Protein AF-C2BG43-F1 (afdb_monomer_lite)

Organism: NCBI:txid525254

Secondary structure (DSSP, 8-state):
-PPPHHHHHHHHHHT--EEETTEEESEEEEEEEEEETTEEEEEEEEE-TTSS-EEEEEGGGEEE-SS-----TTHHHHHHHHHHHHHHHHHHHHHHHTT-HHHHHHHHHHHHHHHHHHHHHHHHHHHHHHHHHHHHHHHHHHHHHHHHHHHHT------------------------

Radius of gyration: 29.51 Å; chains: 1; bounding box: 72×63×80 Å

pLDDT: mean 78.5, std 21.88, range [34.03, 98.19]

Foldseek 3Di:
DFDDPVVLVVQCVQQFWKDAPNAIFQGFPDWDWDDDPNDTFIWTWTAHPVRPDIDIGGRRRMGGDPDGHDDDPLVVVLVVLVVVLVVLVVVLVVCVVVVPVVVNVVSVVVSVVSVVVSVVSVVVSVVVVVVVVVVVVVVVVVVVVVVVVVVVVPPDPDDDDDDDDDDDDDDDDDDDD

Sequence (177 aa):
MAITNKEAKQLLYEERPVFFRNIKYRKISALIYRKSEGTFKASAELLDMNQSCVVICPLEWIEKSEDERIEIFGQEEVERILGECQEEMARLTTLTGQGKPTDSQDSLHKLLQKLVKLDNELIKQVNAAGEIKEETVAETHEEKEDMENLSSLGGLDEEEGKEDIPQVREEKQWIAR

Structure (mmCIF, N/CA/C/O backbone):
data_AF-C2BG43-F1
#
_entry.id   AF-C2BG43-F1
#
loop_
_atom_site.group_PDB
_atom_site.id
_atom_site.type_symbol
_atom_site.label_atom_id
_atom_site.label_alt_id
_atom_site.label_comp_id
_atom_site.label_asym_id
_atom_site.label_entity_id
_atom_site.label_seq_id
_atom_site.pdbx_PDB_ins_code
_atom_site.Cartn_x
_atom_site.Cartn_y
_atom_site.Cartn_z
_atom_site.occupancy
_atom_site.B_iso_or_equiv
_atom_site.auth_seq_id
_atom_site.auth_comp_id
_atom_site.auth_asym_id
_atom_site.auth_atom_id
_atom_site.pdbx_PDB_model_num
ATOM 1 N N . MET A 1 1 ? -11.708 4.639 21.904 1.00 62.38 1 MET A N 1
ATOM 2 C CA . MET A 1 1 ? -11.575 6.108 22.136 1.00 62.38 1 MET A CA 1
ATOM 3 C C . MET A 1 1 ? -11.087 6.758 20.842 1.00 62.38 1 MET A C 1
ATOM 5 O O . MET A 1 1 ? -10.136 6.246 20.262 1.00 62.38 1 MET A O 1
ATOM 9 N N . ALA A 1 2 ? -11.741 7.830 20.384 1.00 83.94 2 ALA A N 1
ATOM 10 C CA . ALA A 1 2 ? -11.466 8.497 19.104 1.00 83.94 2 ALA A CA 1
ATOM 11 C C . ALA A 1 2 ? -10.041 9.075 18.992 1.00 83.94 2 ALA A C 1
ATOM 13 O O . ALA A 1 2 ? -9.530 9.626 19.968 1.00 83.94 2 ALA A O 1
ATOM 14 N N . ILE A 1 3 ? -9.436 9.030 17.798 1.00 93.19 3 ILE A N 1
ATOM 15 C CA . ILE A 1 3 ? -8.094 9.591 17.554 1.00 93.19 3 ILE A CA 1
ATOM 16 C C . ILE A 1 3 ? -8.122 11.066 17.129 1.00 93.19 3 ILE A C 1
ATOM 18 O O . ILE A 1 3 ? -8.989 11.535 16.392 1.00 93.19 3 ILE A O 1
ATOM 22 N N . THR A 1 4 ? -7.107 11.811 17.554 1.00 95.06 4 THR A N 1
ATOM 23 C CA . THR A 1 4 ? -6.851 13.196 17.141 1.00 95.06 4 THR A CA 1
ATOM 24 C C . THR A 1 4 ? -6.101 13.268 15.808 1.00 95.06 4 THR A C 1
ATOM 26 O O . THR A 1 4 ? -5.484 12.308 15.354 1.00 95.06 4 THR A O 1
ATOM 29 N N . ASN A 1 5 ? -6.052 14.456 15.196 1.00 94.38 5 ASN A N 1
ATOM 30 C CA . ASN A 1 5 ? -5.247 14.695 13.989 1.00 94.38 5 ASN A CA 1
ATOM 31 C C . ASN A 1 5 ? -3.751 14.395 14.178 1.00 94.38 5 ASN A C 1
ATOM 33 O O . ASN A 1 5 ? -3.095 13.929 13.250 1.00 94.38 5 ASN A O 1
ATOM 37 N N . LYS A 1 6 ? -3.198 14.699 15.360 1.00 95.50 6 LYS A N 1
ATOM 38 C CA . LYS A 1 6 ? -1.785 14.433 15.660 1.00 95.50 6 LYS A CA 1
ATOM 39 C C . LYS A 1 6 ? -1.525 12.928 15.699 1.00 95.50 6 LYS A C 1
ATOM 41 O O . LYS A 1 6 ? -0.556 12.463 15.114 1.00 95.50 6 LYS A O 1
ATOM 46 N N . GLU A 1 7 ? -2.416 12.182 16.342 1.00 95.94 7 GLU A N 1
ATOM 47 C CA . GLU A 1 7 ? -2.320 10.726 16.441 1.00 95.94 7 GLU A CA 1
ATOM 48 C C . GLU A 1 7 ? -2.551 10.049 15.094 1.00 95.94 7 GLU A C 1
ATOM 50 O O . GLU A 1 7 ? -1.802 9.152 14.742 1.00 95.94 7 GLU A O 1
ATOM 55 N N . ALA A 1 8 ? -3.516 10.519 14.302 1.00 96.12 8 ALA A N 1
ATOM 56 C CA . ALA A 1 8 ? -3.769 9.987 12.966 1.00 96.12 8 ALA A CA 1
ATOM 57 C C . ALA A 1 8 ? -2.548 10.134 12.042 1.00 96.12 8 ALA A C 1
ATOM 59 O O . ALA A 1 8 ? -2.237 9.222 11.283 1.00 96.12 8 ALA A O 1
ATOM 60 N N . LYS A 1 9 ? -1.814 11.253 12.139 1.00 96.56 9 LYS A N 1
ATOM 61 C CA . LYS A 1 9 ? -0.538 11.429 11.426 1.00 96.56 9 LYS A CA 1
ATOM 62 C C . LYS A 1 9 ? 0.523 10.448 11.906 1.00 96.56 9 LYS A C 1
ATOM 64 O O . LYS A 1 9 ? 1.215 9.874 11.077 1.00 96.56 9 LYS A O 1
ATOM 69 N N . GLN A 1 10 ? 0.641 10.258 13.217 1.00 96.31 10 GLN A N 1
ATOM 70 C CA . GLN A 1 10 ? 1.597 9.308 13.781 1.00 96.31 10 GLN A CA 1
ATOM 71 C C . GLN A 1 10 ? 1.306 7.881 13.293 1.00 96.31 10 GLN A C 1
ATOM 73 O O . GLN A 1 10 ? 2.192 7.235 12.751 1.00 96.31 10 GLN A O 1
ATOM 78 N N . LEU A 1 11 ? 0.048 7.441 13.386 1.00 96.25 11 LEU A N 1
ATOM 79 C CA . LEU A 1 11 ? -0.402 6.119 12.937 1.00 96.25 11 LEU A CA 1
ATOM 80 C C . LEU A 1 11 ? -0.209 5.908 11.429 1.00 96.25 11 LEU A C 1
ATOM 82 O O . LEU A 1 11 ? 0.131 4.805 11.014 1.00 96.25 11 LEU A O 1
ATOM 86 N N . LEU A 1 12 ? -0.397 6.956 10.617 1.00 95.62 12 LEU A N 1
ATOM 87 C CA . LEU A 1 12 ? -0.087 6.929 9.185 1.00 95.62 12 LEU A CA 1
ATOM 88 C C . LEU A 1 12 ? 1.409 6.676 8.942 1.00 95.62 12 LEU A C 1
ATOM 90 O O . LEU A 1 12 ? 1.749 5.833 8.120 1.00 95.62 12 LEU A O 1
ATOM 94 N N . TYR A 1 13 ? 2.298 7.389 9.643 1.00 92.88 13 TYR A N 1
ATOM 95 C CA . TYR A 1 13 ? 3.748 7.225 9.475 1.00 92.88 13 TYR A CA 1
ATOM 96 C C . TYR A 1 13 ? 4.263 5.880 9.987 1.00 92.88 13 TYR A C 1
ATOM 98 O O . TYR A 1 13 ? 5.136 5.286 9.363 1.00 92.88 13 TYR A O 1
ATOM 106 N N . GLU A 1 14 ? 3.738 5.413 11.116 1.00 92.69 14 GLU A N 1
ATOM 107 C CA . GLU A 1 14 ? 4.122 4.132 11.719 1.00 92.69 14 GLU A CA 1
ATOM 108 C C . GLU A 1 14 ? 3.462 2.932 11.023 1.00 92.69 14 GLU A C 1
ATOM 110 O O . GLU A 1 14 ? 3.797 1.790 11.325 1.00 92.69 14 GLU A O 1
ATOM 115 N N . GLU A 1 15 ? 2.516 3.176 10.110 1.00 93.00 15 GLU A N 1
ATOM 116 C CA . GLU A 1 15 ? 1.705 2.153 9.442 1.00 93.00 15 GLU A CA 1
ATOM 117 C C . GLU A 1 15 ? 1.038 1.167 10.417 1.00 93.00 15 GLU A C 1
ATOM 119 O O . GLU A 1 15 ? 0.884 -0.021 10.119 1.00 93.00 15 GLU A O 1
ATOM 124 N N . ARG A 1 16 ? 0.639 1.657 11.595 1.00 94.44 16 ARG A N 1
ATOM 125 C CA . ARG A 1 16 ? 0.002 0.824 12.617 1.00 94.44 16 ARG A CA 1
ATOM 126 C C . ARG A 1 16 ? -1.453 0.525 12.262 1.00 94.44 16 ARG A C 1
ATOM 128 O O . ARG A 1 16 ? -2.149 1.399 11.725 1.00 94.44 16 ARG A O 1
ATOM 135 N N . PRO A 1 17 ? -1.938 -0.680 12.598 1.00 96.25 17 PRO A N 1
ATOM 136 C CA . PRO A 1 17 ? -3.336 -1.020 12.427 1.00 96.25 17 PRO A CA 1
ATOM 137 C C . PRO A 1 17 ? -4.238 -0.149 13.297 1.00 96.25 17 PRO A C 1
ATOM 139 O O . PRO A 1 17 ? -3.841 0.427 14.312 1.00 96.25 17 PRO A O 1
ATOM 142 N N . VAL A 1 18 ? -5.491 -0.043 12.875 1.00 96.81 18 VAL A N 1
ATOM 143 C CA . VAL A 1 18 ? -6.520 0.742 13.561 1.00 96.81 18 VAL A CA 1
ATOM 144 C C . VAL A 1 18 ? -7.850 0.010 13.500 1.00 96.81 18 VAL A C 1
ATOM 146 O O . VAL A 1 18 ? -8.056 -0.844 12.640 1.00 96.81 18 VAL A O 1
ATOM 149 N N . PHE A 1 19 ? -8.771 0.356 14.388 1.00 96.75 19 PHE A N 1
ATOM 150 C CA . PHE A 1 19 ? -10.123 -0.183 14.379 1.00 96.75 19 PHE A CA 1
ATOM 151 C C . PHE A 1 19 ? -11.124 0.861 13.900 1.00 96.75 19 PHE A C 1
ATOM 153 O O . PHE A 1 19 ? -11.070 2.028 14.286 1.00 96.75 19 PHE A O 1
ATOM 160 N N . PHE A 1 20 ? -12.079 0.421 13.089 1.00 96.06 20 PHE A N 1
ATOM 161 C CA . PHE A 1 20 ? -13.262 1.192 12.732 1.00 96.06 20 PHE A CA 1
ATOM 162 C C . PHE A 1 20 ? -14.476 0.266 12.783 1.00 96.06 20 PHE A C 1
ATOM 164 O O . PHE A 1 20 ? -14.503 -0.764 12.112 1.00 96.06 20 PHE A O 1
ATOM 171 N N . ARG A 1 21 ? -15.480 0.615 13.602 1.00 93.88 21 ARG A N 1
ATOM 172 C CA . ARG A 1 21 ? -16.677 -0.219 13.855 1.00 93.88 21 ARG A CA 1
ATOM 173 C C . ARG A 1 21 ? -16.338 -1.666 14.250 1.00 93.88 21 ARG A C 1
ATOM 175 O O . ARG A 1 21 ? -16.915 -2.601 13.708 1.00 93.88 21 ARG A O 1
ATOM 182 N N . ASN A 1 22 ? -15.391 -1.843 15.174 1.00 93.50 22 ASN A N 1
ATOM 183 C CA . ASN A 1 22 ? -14.884 -3.146 15.638 1.00 93.50 22 ASN A CA 1
ATOM 184 C C . ASN A 1 22 ? -14.229 -4.020 14.552 1.00 93.50 22 ASN A C 1
ATOM 186 O O . ASN A 1 22 ? -13.912 -5.177 14.808 1.00 93.50 22 ASN A O 1
ATOM 190 N N . ILE A 1 23 ? -13.986 -3.481 13.355 1.00 94.12 23 ILE A N 1
ATOM 191 C CA . ILE A 1 23 ? -13.228 -4.151 12.299 1.00 94.12 23 ILE A CA 1
ATOM 192 C C . ILE A 1 23 ? -11.804 -3.609 12.336 1.00 94.12 23 ILE A C 1
ATOM 194 O O . ILE A 1 23 ? -11.602 -2.392 12.352 1.00 94.12 23 ILE A O 1
ATOM 198 N N . LYS A 1 24 ? -10.821 -4.511 12.356 1.00 95.12 24 LYS A N 1
ATOM 199 C CA . LYS A 1 24 ? -9.403 -4.158 12.301 1.00 95.12 24 LYS A CA 1
ATOM 200 C C . LYS A 1 24 ? -8.998 -3.890 10.852 1.00 95.12 24 LYS A C 1
ATOM 202 O O . LYS A 1 24 ? -9.186 -4.738 9.983 1.00 95.12 24 LYS A O 1
ATOM 207 N N . TYR A 1 25 ? -8.417 -2.726 10.611 1.00 95.88 25 TYR A N 1
ATOM 208 C CA . TYR A 1 25 ? -7.837 -2.318 9.336 1.00 95.88 25 TYR A CA 1
ATOM 209 C C . TYR A 1 25 ? -6.320 -2.354 9.442 1.00 95.88 25 TYR A C 1
ATOM 211 O O . TYR A 1 25 ? -5.756 -2.124 10.515 1.00 95.88 25 TYR A O 1
ATOM 219 N N . ARG A 1 26 ? -5.657 -2.630 8.319 1.00 94.31 26 ARG A N 1
ATOM 220 C CA . ARG A 1 26 ? -4.207 -2.813 8.268 1.00 94.31 26 ARG A CA 1
ATOM 221 C C . ARG A 1 26 ? -3.461 -1.551 8.672 1.00 94.31 26 ARG A C 1
ATOM 223 O O . ARG A 1 26 ? -2.503 -1.637 9.428 1.00 94.31 26 ARG A O 1
ATOM 230 N N . LYS A 1 27 ? -3.878 -0.408 8.125 1.00 95.81 27 LYS A N 1
ATOM 231 C CA . LYS A 1 27 ? -3.303 0.912 8.400 1.00 95.81 27 LYS A CA 1
ATOM 232 C C . LYS A 1 27 ? -4.208 2.028 7.895 1.00 95.81 27 LYS A C 1
ATOM 234 O O . LYS A 1 27 ? -5.086 1.805 7.057 1.00 95.81 27 LYS A O 1
ATOM 239 N N . ILE A 1 28 ? -3.931 3.243 8.357 1.00 97.50 28 ILE A N 1
ATOM 240 C CA . ILE A 1 28 ? -4.354 4.461 7.663 1.00 97.50 28 ILE A CA 1
ATOM 241 C C . ILE A 1 28 ? -3.476 4.597 6.411 1.00 97.50 28 ILE A C 1
ATOM 243 O O . ILE A 1 28 ? -2.257 4.659 6.535 1.00 97.50 28 ILE A O 1
ATOM 247 N N . SER A 1 29 ? -4.068 4.628 5.217 1.00 96.19 29 SER A N 1
ATOM 248 C CA . SER A 1 29 ? -3.348 4.801 3.943 1.00 96.19 29 SER A CA 1
ATOM 249 C C . SER A 1 29 ? -3.249 6.266 3.519 1.00 96.19 29 SER A C 1
ATOM 251 O O . SER A 1 29 ? -2.274 6.661 2.882 1.00 96.19 29 SER A O 1
ATOM 253 N N . ALA A 1 30 ? -4.230 7.092 3.893 1.00 97.31 30 ALA A N 1
ATOM 254 C CA . ALA A 1 30 ? -4.232 8.519 3.589 1.00 97.31 30 ALA A CA 1
ATOM 255 C C . ALA A 1 30 ? -5.014 9.340 4.622 1.00 97.31 30 ALA A C 1
ATOM 257 O O . ALA A 1 30 ? -5.977 8.871 5.227 1.00 97.31 30 ALA A O 1
ATOM 258 N N . LEU A 1 31 ? -4.636 10.613 4.770 1.00 97.56 31 LEU A N 1
ATOM 259 C CA . LEU A 1 31 ? -5.418 11.619 5.491 1.00 97.56 31 LEU A CA 1
ATOM 260 C C . LEU A 1 31 ? -6.025 12.606 4.501 1.00 97.56 31 LEU A C 1
ATOM 262 O O . LEU A 1 31 ? -5.326 13.207 3.687 1.00 97.56 31 LEU A O 1
ATOM 266 N N . ILE A 1 32 ? -7.334 12.801 4.603 1.00 96.56 32 ILE A N 1
ATOM 267 C CA . ILE A 1 32 ? -8.112 13.613 3.678 1.00 96.56 32 ILE A CA 1
ATOM 268 C C . ILE A 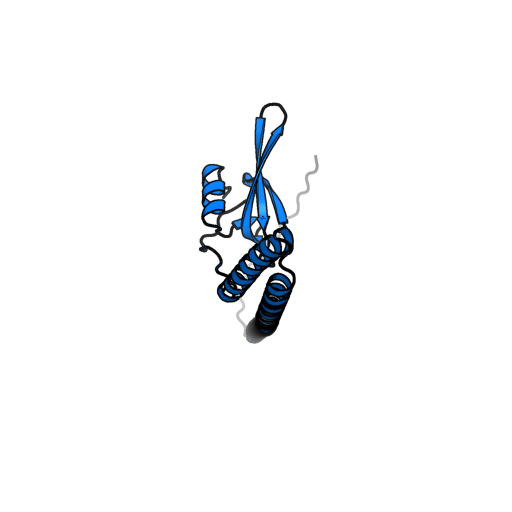1 32 ? -8.721 14.787 4.439 1.00 96.56 32 ILE A C 1
ATOM 270 O O . ILE A 1 32 ? -9.569 14.614 5.319 1.00 96.56 32 ILE A O 1
ATOM 274 N N . TYR A 1 33 ? -8.317 15.993 4.048 1.00 95.00 33 TYR A N 1
ATOM 275 C CA . TYR A 1 33 ? -8.808 17.251 4.598 1.00 95.00 33 TYR A CA 1
ATOM 276 C C . TYR A 1 33 ? -9.761 17.907 3.603 1.00 95.00 33 TYR A C 1
ATOM 278 O O . TYR A 1 33 ? -9.355 18.295 2.509 1.00 95.00 33 TYR A O 1
ATOM 286 N N . ARG A 1 34 ? -11.036 18.050 3.975 1.00 93.00 34 ARG A N 1
ATOM 287 C CA . ARG A 1 34 ? -12.051 18.710 3.141 1.00 93.00 34 ARG A CA 1
ATOM 288 C C . ARG A 1 34 ? -12.516 19.999 3.798 1.00 93.00 34 ARG A C 1
ATOM 290 O O . ARG A 1 34 ? -12.816 20.015 4.990 1.00 93.00 34 ARG A O 1
ATOM 297 N N . LYS A 1 35 ? -12.594 21.079 3.019 1.00 93.50 35 LYS A N 1
ATOM 298 C CA . LYS A 1 35 ? -13.147 22.357 3.475 1.00 93.50 35 LYS A CA 1
ATOM 299 C C . LYS A 1 35 ? -14.659 22.365 3.250 1.00 93.50 35 LYS A C 1
ATOM 301 O O . LYS A 1 35 ? -15.103 22.180 2.123 1.00 93.50 35 LYS A O 1
ATOM 306 N N . SER A 1 36 ? -15.432 22.605 4.302 1.00 87.56 36 SER A N 1
ATOM 307 C CA . SER A 1 36 ? -16.890 22.756 4.259 1.00 87.56 36 SER A CA 1
ATOM 308 C C . SER A 1 36 ? -17.298 23.888 5.194 1.00 87.56 36 SER A C 1
ATOM 310 O O . SER A 1 36 ? -16.835 23.933 6.331 1.00 87.56 36 SER A O 1
ATOM 312 N N . GLU A 1 37 ? -18.135 24.815 4.721 1.00 86.88 37 GLU A N 1
ATOM 313 C CA . GLU A 1 37 ? -18.670 25.928 5.536 1.00 86.88 37 GLU A CA 1
ATOM 314 C C . GLU A 1 37 ? -17.579 26.732 6.276 1.00 86.88 37 GLU A C 1
ATOM 316 O O . GLU A 1 37 ? -17.721 27.123 7.428 1.00 86.88 37 GLU A O 1
ATOM 321 N N . GLY A 1 38 ? -16.429 26.941 5.626 1.00 87.81 38 GLY A N 1
ATOM 322 C CA . GLY A 1 38 ? -15.299 27.674 6.214 1.00 87.81 38 GLY A CA 1
ATOM 323 C C . GLY A 1 38 ? -14.447 26.877 7.210 1.00 87.81 38 GLY A C 1
ATOM 324 O O . GLY A 1 38 ? -13.395 27.368 7.610 1.00 87.81 38 GLY A O 1
ATOM 325 N N . THR A 1 39 ? -14.826 25.641 7.541 1.00 87.44 39 THR A N 1
ATOM 326 C CA . THR A 1 39 ? -14.087 24.750 8.451 1.00 87.44 39 THR A CA 1
ATOM 327 C C . THR A 1 39 ? -13.424 23.595 7.699 1.00 87.44 39 THR A C 1
ATOM 329 O O . THR A 1 39 ? -13.888 23.183 6.634 1.00 87.44 39 THR A O 1
ATOM 332 N N . PHE A 1 40 ? -12.316 23.071 8.227 1.00 88.88 40 PHE A N 1
ATOM 333 C CA . PHE A 1 40 ? -11.681 21.860 7.702 1.00 88.88 40 PHE A CA 1
ATOM 334 C C . PHE A 1 40 ? -12.141 20.642 8.497 1.00 88.88 40 PHE A C 1
ATOM 336 O O . PHE A 1 40 ? -11.981 20.598 9.715 1.00 88.88 40 PHE A O 1
ATOM 343 N N . LYS A 1 41 ? -12.664 19.636 7.796 1.00 91.44 41 LYS A N 1
ATOM 344 C CA . LYS A 1 41 ? -12.982 18.321 8.355 1.00 91.44 41 LYS A CA 1
ATOM 345 C C . LYS A 1 41 ? -11.921 17.320 7.917 1.00 91.44 41 LYS A C 1
ATOM 347 O O . LYS A 1 41 ? -11.600 17.233 6.730 1.00 91.44 41 LYS A O 1
ATOM 352 N N . ALA A 1 42 ? -11.375 16.594 8.886 1.00 94.06 42 ALA A N 1
ATOM 353 C CA . ALA A 1 42 ? -10.386 15.553 8.658 1.00 94.06 42 ALA A CA 1
ATOM 354 C C . ALA A 1 42 ? -11.064 14.179 8.619 1.00 94.06 42 ALA A C 1
ATOM 356 O O . ALA A 1 42 ? -11.921 13.863 9.442 1.00 94.06 42 ALA A O 1
ATOM 357 N N . SER A 1 43 ? -10.647 13.368 7.661 1.00 96.62 43 SER A N 1
ATOM 358 C CA . SER A 1 43 ? -11.038 11.970 7.495 1.00 96.62 43 SER A CA 1
ATOM 359 C C . SER A 1 43 ? -9.797 11.153 7.164 1.00 96.62 43 SER A C 1
ATOM 361 O O . SER A 1 43 ? -8.798 11.714 6.714 1.00 96.62 43 SER A O 1
ATOM 363 N N . ALA A 1 44 ? -9.856 9.850 7.388 1.00 97.75 44 ALA A N 1
ATOM 364 C CA . ALA A 1 44 ? -8.804 8.922 7.015 1.00 97.75 44 ALA A CA 1
ATOM 365 C C . ALA A 1 44 ? -9.340 7.906 6.010 1.00 97.75 44 ALA A C 1
ATOM 367 O O . ALA A 1 44 ? -10.513 7.537 6.058 1.00 97.75 44 ALA A O 1
ATOM 368 N N . GLU A 1 45 ? -8.465 7.483 5.110 1.00 98.19 45 GLU A N 1
ATOM 369 C CA . GLU A 1 45 ? -8.632 6.289 4.296 1.00 98.19 45 GLU A CA 1
ATOM 370 C C . GLU A 1 45 ? -7.981 5.116 5.034 1.00 98.19 45 GLU A C 1
ATOM 372 O O . GLU A 1 45 ? -6.836 5.220 5.480 1.00 98.19 45 GLU A O 1
ATOM 377 N N . LEU A 1 46 ? -8.733 4.036 5.212 1.00 97.50 46 LEU A N 1
ATOM 378 C CA . LEU A 1 46 ? -8.314 2.826 5.905 1.00 97.50 46 LEU A CA 1
ATOM 379 C C . LEU A 1 46 ? -8.195 1.690 4.900 1.00 97.50 46 LEU A C 1
ATOM 381 O O . LEU A 1 46 ? -9.164 1.409 4.198 1.00 97.50 46 LEU A O 1
ATOM 385 N N . LE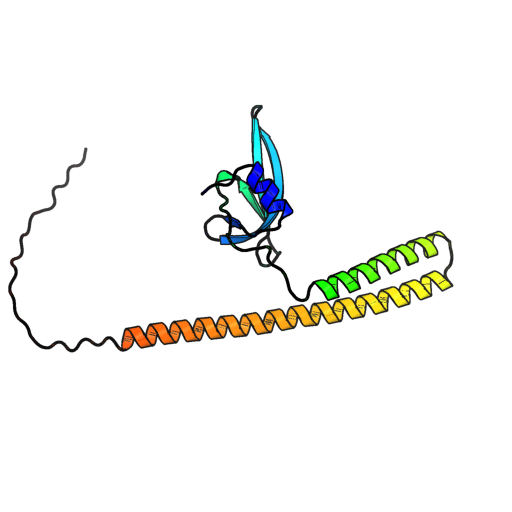U A 1 47 ? -7.044 1.024 4.872 1.00 96.12 47 LEU A N 1
ATOM 386 C CA . LEU A 1 47 ? -6.816 -0.155 4.040 1.00 96.12 47 LEU A CA 1
ATOM 387 C C . LEU A 1 47 ? -7.240 -1.416 4.797 1.00 96.12 47 LEU A C 1
ATOM 389 O O . LEU A 1 47 ? -6.824 -1.618 5.942 1.00 96.12 47 LEU A O 1
ATOM 393 N N . ASP A 1 48 ? -8.064 -2.260 4.180 1.00 93.38 48 ASP A N 1
ATOM 394 C CA . ASP A 1 48 ? -8.448 -3.552 4.754 1.00 93.38 48 ASP A CA 1
ATOM 395 C C . ASP A 1 48 ? -7.251 -4.523 4.866 1.00 93.38 48 ASP A C 1
ATOM 397 O O . ASP A 1 48 ? -6.168 -4.305 4.315 1.00 93.38 48 ASP A O 1
ATOM 401 N N . MET A 1 49 ? -7.419 -5.605 5.632 1.00 87.25 49 MET A N 1
ATOM 402 C CA . MET A 1 49 ? -6.337 -6.576 5.872 1.00 87.25 49 MET A CA 1
ATOM 403 C C . MET A 1 49 ? -5.901 -7.316 4.601 1.00 87.25 49 MET A C 1
ATOM 405 O O . MET A 1 49 ? -4.733 -7.655 4.437 1.00 87.25 49 MET A O 1
ATOM 409 N N . ASN A 1 50 ? -6.838 -7.528 3.685 1.00 82.06 50 ASN A N 1
ATOM 410 C CA . ASN A 1 50 ? -6.675 -8.197 2.395 1.00 82.06 50 ASN A CA 1
ATOM 411 C C . ASN A 1 50 ? -6.273 -7.246 1.253 1.00 82.06 50 ASN A C 1
ATOM 413 O O . ASN A 1 50 ? -6.173 -7.692 0.112 1.00 82.06 50 ASN A O 1
ATOM 417 N N . GLN A 1 51 ? -6.039 -5.960 1.531 1.00 83.12 51 GLN A N 1
ATOM 418 C CA . GLN A 1 51 ? -5.603 -4.939 0.567 1.00 83.12 51 GLN A CA 1
ATOM 419 C C . GLN A 1 51 ? -6.507 -4.789 -0.671 1.00 83.12 51 GLN A C 1
ATOM 421 O O . GLN A 1 51 ? -6.052 -4.365 -1.731 1.00 83.12 51 GLN A O 1
ATOM 426 N N . SER A 1 52 ? -7.778 -5.170 -0.565 1.00 84.25 52 SER A N 1
ATOM 427 C CA . SER A 1 52 ? -8.728 -5.177 -1.684 1.00 84.25 52 SER A CA 1
ATOM 428 C C . SER A 1 52 ? -9.732 -4.031 -1.609 1.00 84.25 52 SER A C 1
ATOM 430 O O . SER A 1 52 ? -10.426 -3.754 -2.586 1.00 84.25 52 SER A O 1
ATOM 432 N N . CYS A 1 53 ? -9.837 -3.376 -0.455 1.00 91.00 53 CYS A N 1
ATOM 433 C CA . CYS A 1 53 ? -10.828 -2.348 -0.203 1.00 91.00 53 CYS A CA 1
ATOM 434 C C . CYS A 1 53 ? -10.251 -1.234 0.666 1.00 91.00 53 CYS A C 1
ATOM 436 O O . CYS A 1 53 ? -9.411 -1.453 1.543 1.00 91.00 53 CYS A O 1
ATOM 438 N N . VAL A 1 54 ? -10.764 -0.028 0.435 1.00 96.00 54 VAL A N 1
ATOM 439 C CA . VAL A 1 54 ? -10.519 1.122 1.296 1.00 96.00 54 VAL A CA 1
ATOM 440 C C . VAL A 1 54 ? -11.828 1.687 1.820 1.00 96.00 54 VAL A C 1
ATOM 442 O O . VAL A 1 54 ? -12.835 1.745 1.112 1.00 96.00 54 VAL A O 1
ATOM 445 N N . VAL A 1 55 ? -11.804 2.147 3.066 1.00 96.81 55 VAL A N 1
ATOM 446 C CA . VAL A 1 55 ? -12.928 2.847 3.692 1.00 96.81 55 VAL A CA 1
ATOM 447 C C . VAL A 1 55 ? -12.490 4.248 4.074 1.00 96.81 55 VAL A C 1
ATOM 449 O O . VAL A 1 55 ? -11.451 4.430 4.697 1.00 96.81 55 VAL A O 1
ATOM 452 N N . ILE A 1 56 ? -13.301 5.248 3.731 1.00 97.31 56 ILE A N 1
ATOM 453 C CA . ILE A 1 56 ? -13.083 6.626 4.171 1.00 97.31 56 ILE A CA 1
ATOM 454 C C . ILE A 1 56 ? -14.009 6.912 5.347 1.00 97.31 56 ILE A C 1
ATOM 456 O O . ILE A 1 56 ? -15.231 6.867 5.197 1.00 97.31 56 ILE A O 1
ATOM 460 N N . CYS A 1 57 ? -13.445 7.262 6.501 1.00 96.38 57 CYS A N 1
ATOM 461 C CA . CYS A 1 57 ? -14.228 7.609 7.683 1.00 96.38 57 CYS A CA 1
ATOM 462 C C . CYS A 1 57 ? -13.674 8.837 8.431 1.00 96.38 57 CYS A C 1
ATOM 464 O O . CYS A 1 57 ? -12.487 9.165 8.325 1.00 96.38 57 CYS A O 1
ATOM 466 N N . PRO A 1 58 ? -14.526 9.558 9.181 1.00 95.75 58 PRO A N 1
ATOM 467 C CA . PRO A 1 58 ? -14.090 10.588 10.120 1.00 95.75 58 PRO A CA 1
ATOM 468 C C . PRO A 1 58 ? -13.099 10.045 11.158 1.00 95.75 58 PRO A C 1
ATOM 470 O O . PRO A 1 58 ? -13.232 8.906 11.607 1.00 95.75 58 PRO A O 1
ATOM 473 N N . LEU A 1 59 ? -12.144 10.878 11.588 1.00 96.38 59 LEU A N 1
ATOM 474 C CA . LEU A 1 59 ? -11.158 10.484 12.610 1.00 96.38 59 LEU A CA 1
ATOM 475 C C . LEU A 1 59 ? -11.807 10.123 13.953 1.00 96.38 59 LEU A C 1
ATOM 477 O O . LEU A 1 59 ? -11.311 9.266 14.676 1.00 96.38 59 LEU A O 1
ATOM 481 N N . GLU A 1 60 ? -12.950 10.738 14.257 1.00 94.56 60 GLU A N 1
ATOM 482 C CA . GLU A 1 60 ? -13.696 10.512 15.496 1.00 94.56 60 GLU A CA 1
ATOM 483 C C . GLU A 1 60 ? -14.288 9.099 15.630 1.00 94.56 60 GLU A C 1
ATOM 485 O O . GLU A 1 60 ? -14.755 8.733 16.705 1.00 94.56 60 GLU A O 1
ATOM 490 N N . TRP A 1 61 ? -14.272 8.299 14.560 1.00 96.31 61 TRP A N 1
ATOM 491 C CA . TRP A 1 61 ? -14.774 6.920 14.566 1.00 96.31 61 TRP A CA 1
ATOM 492 C C . TRP A 1 61 ? -13.665 5.867 14.588 1.00 96.31 61 TRP A C 1
ATOM 494 O O . TRP A 1 61 ? -13.963 4.673 14.566 1.00 96.31 61 TRP A O 1
ATOM 504 N N . ILE A 1 62 ? -12.405 6.298 14.594 1.00 96.88 62 ILE A N 1
ATOM 505 C CA . ILE A 1 62 ? -11.250 5.408 14.542 1.00 96.88 62 ILE A CA 1
ATOM 506 C C . ILE A 1 62 ? -10.693 5.226 15.946 1.00 96.88 62 ILE A C 1
ATOM 508 O O . ILE A 1 62 ? -10.528 6.195 16.691 1.00 96.88 62 ILE A O 1
ATOM 512 N N . GLU A 1 63 ? -10.351 3.986 16.272 1.00 96.75 63 GLU A N 1
ATOM 513 C CA . GLU A 1 63 ? -9.660 3.621 17.501 1.00 96.75 63 GLU A CA 1
ATOM 514 C C . GLU A 1 63 ? -8.268 3.076 17.186 1.00 96.75 63 GLU A C 1
ATOM 516 O O . GLU A 1 63 ? -8.039 2.464 16.140 1.00 96.75 63 GLU A O 1
ATOM 521 N N . LYS A 1 64 ? -7.315 3.315 18.087 1.00 94.56 64 LYS A N 1
ATOM 522 C CA . LYS A 1 64 ? -5.952 2.803 17.928 1.00 94.56 64 LYS A CA 1
ATOM 523 C C . LYS A 1 64 ? -5.929 1.300 18.166 1.00 94.56 64 LYS A C 1
ATOM 525 O O . LYS A 1 64 ? -6.636 0.807 19.040 1.00 94.56 64 LYS A O 1
ATOM 530 N N . SER A 1 65 ? -5.087 0.596 17.423 1.00 92.81 65 SER A N 1
ATOM 531 C CA . SER A 1 65 ? -4.631 -0.726 17.835 1.00 92.81 65 SER A CA 1
ATOM 532 C C . SER A 1 65 ? -3.371 -0.579 18.691 1.00 92.81 65 SER A C 1
ATOM 534 O O . SER A 1 65 ? -2.538 0.289 18.425 1.00 92.81 65 SER A O 1
ATOM 536 N N . GLU A 1 66 ? -3.234 -1.436 19.701 1.00 90.44 66 GLU A N 1
ATOM 537 C CA . GLU A 1 66 ? -1.983 -1.600 20.454 1.00 90.44 66 GLU A CA 1
ATOM 538 C C . GLU A 1 66 ? -0.963 -2.451 19.689 1.00 90.44 66 GLU A C 1
ATOM 540 O O . GLU A 1 66 ? 0.210 -2.484 20.054 1.00 90.44 66 GLU A O 1
ATOM 545 N N . ASP A 1 67 ? -1.370 -3.077 18.584 1.00 88.94 67 ASP A N 1
ATOM 546 C CA . ASP A 1 67 ? -0.478 -3.879 17.763 1.00 88.94 67 ASP A CA 1
ATOM 547 C C . ASP A 1 67 ? 0.523 -2.980 17.026 1.00 88.94 67 ASP A C 1
ATOM 549 O O . ASP A 1 67 ? 0.252 -1.811 16.703 1.00 88.94 67 ASP A O 1
ATOM 553 N N . GLU A 1 68 ? 1.711 -3.519 16.780 1.00 88.50 68 GLU A N 1
ATOM 554 C CA . GLU A 1 68 ? 2.716 -2.868 15.948 1.00 88.50 68 GLU A CA 1
ATOM 555 C C . GLU A 1 68 ? 2.322 -2.922 14.465 1.00 88.50 68 GLU A C 1
ATOM 557 O O . GLU A 1 68 ? 1.264 -3.433 14.078 1.00 88.50 68 GLU A O 1
ATOM 562 N N . ARG A 1 69 ? 3.172 -2.342 13.616 1.00 86.00 69 ARG A N 1
ATOM 563 C CA . ARG A 1 69 ? 3.033 -2.437 12.165 1.00 86.00 69 ARG A CA 1
ATOM 564 C C . ARG A 1 69 ? 2.891 -3.903 11.761 1.00 86.00 69 ARG A C 1
ATOM 566 O O . ARG A 1 69 ? 3.680 -4.750 12.166 1.00 86.00 69 ARG A O 1
ATOM 573 N N . ILE A 1 70 ? 1.901 -4.187 10.921 1.00 81.00 70 ILE A N 1
ATOM 574 C CA . ILE A 1 70 ? 1.726 -5.528 10.366 1.00 81.00 70 ILE A CA 1
ATOM 575 C C . ILE A 1 70 ? 2.783 -5.733 9.279 1.00 81.00 70 ILE A C 1
ATOM 577 O O . ILE A 1 70 ? 2.639 -5.233 8.156 1.00 81.00 70 ILE A O 1
ATOM 581 N N . GLU A 1 71 ? 3.842 -6.458 9.631 1.00 67.56 71 GLU A N 1
ATOM 582 C CA . GLU A 1 71 ? 4.839 -6.959 8.690 1.00 67.56 71 GLU A CA 1
ATOM 583 C C . GLU A 1 71 ? 4.245 -8.119 7.889 1.00 67.56 71 GLU A C 1
ATOM 585 O O . GLU A 1 71 ? 3.737 -9.092 8.445 1.00 67.56 71 GLU A O 1
ATOM 590 N N . ILE A 1 72 ? 4.280 -8.006 6.562 1.00 64.19 72 ILE A N 1
ATOM 591 C CA . ILE A 1 72 ? 3.931 -9.122 5.686 1.00 64.19 72 ILE A CA 1
ATOM 592 C C . ILE A 1 72 ? 5.237 -9.831 5.352 1.00 64.19 72 ILE A C 1
ATOM 594 O O . ILE A 1 72 ? 5.954 -9.447 4.425 1.00 64.19 72 ILE A O 1
ATOM 598 N N . PHE A 1 73 ? 5.554 -10.855 6.138 1.00 53.53 73 PHE A N 1
ATOM 599 C CA . PHE A 1 73 ? 6.689 -11.727 5.869 1.00 53.53 73 PHE A CA 1
ATOM 600 C C . PHE A 1 73 ? 6.544 -12.353 4.474 1.00 53.53 73 PHE A C 1
ATOM 602 O O . PHE A 1 73 ? 5.471 -12.815 4.091 1.00 53.53 73 PHE A O 1
ATOM 609 N N . GLY A 1 74 ? 7.623 -12.305 3.690 1.00 59.81 74 GLY A N 1
ATOM 610 C CA . GLY A 1 74 ? 7.656 -12.746 2.292 1.00 59.81 74 GLY A CA 1
ATOM 611 C C . GLY A 1 74 ? 7.644 -11.607 1.268 1.00 59.81 74 GLY A C 1
ATOM 612 O O . GLY A 1 74 ? 8.228 -11.770 0.200 1.00 59.81 74 GLY A O 1
ATOM 613 N N . GLN A 1 75 ? 7.091 -10.422 1.573 1.00 66.81 75 GLN A N 1
ATOM 614 C CA . GLN A 1 75 ? 7.072 -9.310 0.604 1.00 66.81 75 GLN A CA 1
ATOM 615 C C . GLN A 1 75 ? 8.469 -8.785 0.238 1.00 66.81 75 GLN A C 1
ATOM 617 O O . GLN A 1 75 ? 8.634 -8.292 -0.872 1.00 66.81 75 GLN A O 1
ATOM 622 N N . GLU A 1 76 ? 9.481 -8.949 1.094 1.00 76.62 76 GLU A N 1
ATOM 623 C CA . GLU A 1 76 ? 10.841 -8.436 0.854 1.00 76.62 76 GLU A CA 1
ATOM 624 C C . GLU A 1 76 ? 11.486 -8.989 -0.428 1.00 76.62 76 GLU A C 1
ATOM 626 O O . GLU A 1 76 ? 12.116 -8.252 -1.184 1.00 76.62 76 GLU A O 1
ATOM 631 N N . GLU A 1 77 ? 11.305 -10.282 -0.710 1.00 82.69 77 GLU A N 1
ATOM 632 C CA . GLU A 1 77 ? 11.843 -10.925 -1.915 1.00 82.69 77 GLU A CA 1
ATOM 633 C C . GLU A 1 77 ? 11.125 -10.413 -3.174 1.00 82.6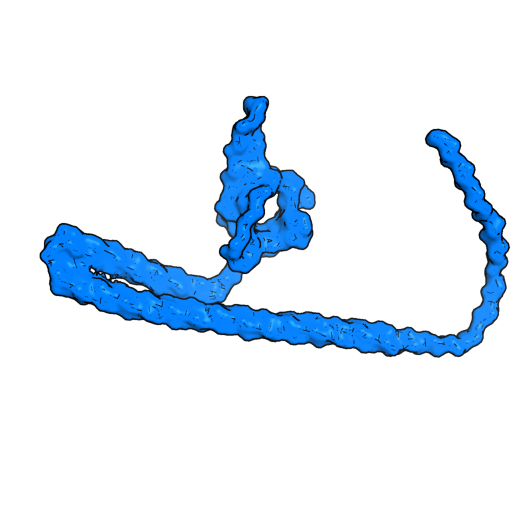9 77 GLU A C 1
ATOM 635 O O . GLU A 1 77 ? 11.765 -10.091 -4.178 1.00 82.69 77 GLU A O 1
ATOM 640 N N . VAL A 1 78 ? 9.798 -10.268 -3.102 1.00 86.06 78 VAL A N 1
ATOM 641 C CA . VAL A 1 78 ? 8.967 -9.714 -4.184 1.00 86.06 78 VAL A CA 1
ATOM 642 C C . VAL A 1 78 ? 9.314 -8.252 -4.446 1.00 86.06 78 VAL A C 1
ATOM 644 O O . VAL A 1 78 ? 9.489 -7.869 -5.601 1.00 86.06 78 VAL A O 1
ATOM 647 N N . GLU A 1 79 ? 9.471 -7.443 -3.400 1.00 85.44 79 GLU A N 1
ATOM 648 C CA . GLU A 1 79 ? 9.882 -6.042 -3.500 1.00 85.44 79 GLU A CA 1
ATOM 649 C C . GLU A 1 79 ? 11.292 -5.914 -4.083 1.00 85.44 79 GLU A C 1
ATOM 651 O O . GLU A 1 79 ? 11.513 -5.075 -4.960 1.00 85.44 79 GLU A O 1
ATOM 656 N N . ARG A 1 80 ? 12.231 -6.784 -3.684 1.00 90.88 80 ARG A N 1
ATOM 657 C CA . ARG A 1 80 ? 13.580 -6.815 -4.262 1.00 90.88 80 ARG A CA 1
ATOM 658 C C . ARG A 1 80 ? 13.541 -7.122 -5.757 1.00 90.88 80 ARG A C 1
ATOM 660 O O . ARG A 1 80 ? 14.111 -6.369 -6.547 1.00 90.88 80 ARG A O 1
ATOM 667 N N . ILE A 1 81 ? 12.855 -8.194 -6.162 1.00 90.94 81 ILE A N 1
ATOM 668 C CA . ILE A 1 81 ? 12.752 -8.579 -7.579 1.00 90.94 81 ILE A CA 1
ATOM 669 C C . ILE A 1 81 ? 12.017 -7.491 -8.378 1.00 90.94 81 ILE A C 1
ATOM 671 O O . ILE A 1 81 ? 12.406 -7.184 -9.508 1.00 90.94 81 ILE A O 1
ATOM 675 N N . LEU A 1 82 ? 10.985 -6.869 -7.802 1.00 92.12 82 LEU A N 1
ATOM 676 C CA . LEU A 1 82 ? 10.278 -5.748 -8.419 1.00 92.12 82 LEU A CA 1
ATOM 677 C C . LEU A 1 82 ? 11.211 -4.549 -8.639 1.00 92.12 82 LEU A C 1
ATOM 679 O O . LEU A 1 82 ? 11.201 -3.975 -9.729 1.00 92.12 82 LEU A O 1
ATOM 683 N N . GLY A 1 83 ? 12.056 -4.213 -7.661 1.00 92.69 83 GLY A N 1
ATOM 684 C CA . GLY A 1 83 ? 13.098 -3.194 -7.802 1.00 92.69 83 GLY A CA 1
ATOM 685 C C . GLY A 1 83 ? 14.060 -3.508 -8.952 1.00 92.69 83 GLY A C 1
ATOM 686 O O . GLY A 1 83 ? 14.271 -2.675 -9.834 1.00 92.69 83 GLY A O 1
ATOM 687 N N . GLU A 1 84 ? 14.552 -4.747 -9.038 1.00 94.81 84 GLU A N 1
ATOM 688 C CA . GLU A 1 84 ? 15.415 -5.188 -10.144 1.00 94.81 84 GLU A CA 1
ATOM 689 C C . GLU A 1 84 ? 14.727 -5.098 -11.520 1.00 94.81 84 GLU A C 1
ATOM 691 O O . GLU A 1 84 ? 15.397 -4.863 -12.536 1.00 94.81 84 GLU A O 1
ATOM 696 N N . CYS A 1 85 ? 13.407 -5.319 -11.578 1.00 95.75 85 CYS A N 1
ATOM 697 C CA . CYS A 1 85 ? 12.604 -5.149 -12.790 1.00 95.75 85 CYS A CA 1
ATOM 698 C C . CYS A 1 85 ? 12.496 -3.670 -13.179 1.00 95.75 85 CYS A C 1
ATOM 700 O O . CYS A 1 85 ? 12.663 -3.332 -14.351 1.00 95.75 85 CYS A O 1
ATOM 702 N N . GLN A 1 86 ? 12.245 -2.784 -12.211 1.00 95.19 86 GLN A N 1
ATOM 703 C CA . GLN A 1 86 ? 12.154 -1.340 -12.439 1.00 95.19 86 GLN A CA 1
ATOM 704 C C . GLN A 1 86 ? 13.480 -0.763 -12.948 1.00 95.19 86 GLN A C 1
ATOM 706 O O . GLN A 1 86 ? 13.485 0.006 -13.911 1.00 95.19 86 GLN A O 1
ATOM 711 N N . GLU A 1 87 ? 14.606 -1.180 -12.371 1.00 96.12 87 GLU A N 1
ATOM 712 C CA . GLU A 1 87 ? 15.939 -0.779 -12.829 1.00 96.12 87 GLU A CA 1
ATOM 713 C C . GLU A 1 87 ? 16.212 -1.221 -14.274 1.00 96.12 87 GLU A C 1
ATOM 715 O O . GLU A 1 87 ? 16.664 -0.423 -15.101 1.00 96.12 87 GLU A O 1
ATOM 720 N N . GLU A 1 88 ? 15.899 -2.477 -14.616 1.00 96.38 88 GLU A N 1
ATOM 721 C CA . GLU A 1 88 ? 16.096 -2.972 -15.983 1.00 96.38 88 GLU A CA 1
ATOM 722 C C . GLU A 1 88 ? 15.150 -2.280 -16.974 1.00 96.38 88 GLU A C 1
ATOM 724 O O . GLU A 1 88 ? 15.549 -1.976 -18.095 1.00 96.38 88 GLU A O 1
ATOM 729 N N . MET A 1 89 ? 13.924 -1.953 -16.562 1.00 96.00 89 MET A N 1
ATOM 730 C CA . MET A 1 89 ? 12.977 -1.193 -17.380 1.00 96.00 89 MET A CA 1
ATOM 731 C C . MET A 1 89 ? 13.459 0.242 -17.639 1.00 96.00 89 MET A C 1
ATOM 733 O O . MET A 1 89 ? 13.375 0.731 -18.771 1.00 96.00 89 MET A O 1
ATOM 737 N N . ALA A 1 90 ? 14.016 0.916 -16.630 1.00 96.25 90 ALA A N 1
ATOM 738 C CA . ALA A 1 90 ? 14.622 2.238 -16.790 1.00 96.25 90 ALA A CA 1
ATOM 739 C C . ALA A 1 90 ? 15.828 2.194 -17.747 1.00 96.25 90 ALA A C 1
ATOM 741 O O . ALA A 1 90 ? 15.979 3.051 -18.629 1.00 96.25 90 ALA A O 1
ATOM 742 N N . ARG A 1 91 ? 16.654 1.146 -17.633 1.00 94.81 91 ARG A N 1
ATOM 743 C CA . ARG A 1 91 ? 17.777 0.881 -18.539 1.00 94.81 91 ARG A CA 1
ATOM 744 C C . ARG A 1 91 ? 17.304 0.640 -19.973 1.00 94.81 91 ARG A C 1
ATOM 746 O O . ARG A 1 91 ? 17.809 1.294 -20.886 1.00 94.81 91 ARG A O 1
ATOM 753 N N . LEU A 1 92 ? 16.303 -0.215 -20.173 1.00 95.69 92 LEU A N 1
ATOM 754 C CA . LEU A 1 92 ? 15.696 -0.488 -21.477 1.00 95.69 92 LEU A CA 1
ATOM 755 C C . LEU A 1 92 ? 15.137 0.784 -22.124 1.00 95.69 92 LEU A C 1
ATOM 757 O O . LEU A 1 92 ? 15.383 1.040 -23.304 1.00 95.69 92 LEU A O 1
ATOM 761 N N . THR A 1 93 ? 14.422 1.603 -21.352 1.00 95.00 93 THR A N 1
ATOM 762 C CA . THR A 1 93 ? 13.860 2.880 -21.820 1.00 95.00 93 THR A CA 1
ATOM 763 C C . THR A 1 93 ? 14.969 3.805 -22.322 1.00 95.00 93 THR A C 1
ATOM 765 O O . THR A 1 93 ? 14.871 4.375 -23.409 1.00 95.00 93 THR A O 1
ATOM 768 N N . THR A 1 94 ? 16.072 3.881 -21.575 1.00 95.62 94 THR A N 1
ATOM 769 C CA . THR A 1 94 ? 17.247 4.679 -21.942 1.00 95.62 94 THR A CA 1
ATOM 770 C C . THR A 1 94 ? 17.911 4.164 -23.222 1.00 95.62 94 THR A C 1
ATOM 772 O O . THR A 1 94 ? 18.172 4.947 -24.134 1.00 95.62 94 THR A O 1
ATOM 775 N N . LEU A 1 95 ? 18.164 2.855 -23.327 1.00 93.94 95 LEU A N 1
ATOM 776 C CA . LEU A 1 95 ? 18.806 2.240 -24.500 1.00 93.94 95 LEU A CA 1
ATOM 777 C C . LEU A 1 95 ? 17.959 2.395 -25.767 1.00 93.94 95 LEU A C 1
ATOM 779 O O . LEU A 1 95 ? 18.484 2.688 -26.844 1.00 93.94 95 LEU A O 1
ATOM 783 N N . THR A 1 96 ? 16.641 2.281 -25.615 1.00 92.88 96 THR A N 1
ATOM 784 C CA . THR A 1 96 ? 15.683 2.455 -26.709 1.00 92.88 96 THR A CA 1
ATOM 785 C C . THR A 1 96 ? 15.656 3.906 -27.178 1.00 92.88 96 THR A C 1
ATOM 787 O O . THR A 1 96 ? 15.729 4.155 -28.379 1.00 92.88 96 THR A O 1
ATOM 790 N N . GLY A 1 97 ? 15.665 4.873 -26.253 1.00 93.19 97 GLY A N 1
ATOM 791 C CA . GLY A 1 97 ? 15.792 6.296 -26.584 1.00 93.19 97 GLY A CA 1
ATOM 792 C C . GLY A 1 97 ? 17.128 6.663 -27.246 1.00 93.19 97 GLY A C 1
ATOM 793 O O . GLY A 1 97 ? 17.184 7.593 -28.044 1.00 93.19 97 GLY A O 1
ATOM 794 N N . GLN A 1 98 ? 18.197 5.912 -26.963 1.00 94.75 98 GLN A N 1
ATOM 795 C CA . GLN A 1 98 ? 19.511 6.064 -27.601 1.00 94.75 98 GLN A CA 1
ATOM 796 C C . GLN A 1 98 ? 19.621 5.365 -28.966 1.00 94.75 98 GLN A C 1
ATOM 798 O O . GLN A 1 98 ? 20.662 5.476 -29.612 1.00 94.75 98 GLN A O 1
ATOM 803 N N . GLY A 1 99 ? 18.593 4.631 -29.407 1.00 92.88 99 GLY A N 1
ATOM 804 C CA . GLY A 1 99 ? 18.615 3.909 -30.679 1.00 92.88 99 GLY A CA 1
ATOM 805 C C . GLY A 1 99 ? 19.621 2.755 -30.712 1.00 92.88 99 GLY A C 1
ATOM 806 O O . GLY A 1 99 ? 20.224 2.512 -31.755 1.00 92.88 99 GLY A O 1
ATOM 807 N N . LYS A 1 100 ? 19.827 2.056 -29.586 1.00 92.94 100 LYS A N 1
ATOM 808 C CA . LYS A 1 100 ? 20.727 0.893 -29.478 1.00 92.94 100 LYS A CA 1
ATOM 809 C C . LYS A 1 100 ? 19.934 -0.425 -29.498 1.00 92.94 100 LYS A C 1
ATOM 811 O O . LYS A 1 100 ? 19.660 -0.978 -28.437 1.00 92.94 100 LYS A O 1
ATOM 816 N N . PRO A 1 101 ? 19.549 -0.952 -30.677 1.00 89.81 101 PRO A N 1
ATOM 817 C CA . PRO A 1 101 ? 18.589 -2.053 -30.779 1.00 89.81 101 PRO A CA 1
ATOM 818 C C . PRO A 1 101 ? 19.088 -3.364 -30.161 1.00 89.81 101 PRO A C 1
ATOM 820 O O . PRO A 1 101 ? 18.317 -4.026 -29.476 1.00 89.81 101 PRO A O 1
ATOM 823 N N . THR A 1 102 ? 20.362 -3.719 -30.350 1.00 94.00 102 THR A N 1
ATOM 824 C CA . THR A 1 102 ? 20.942 -4.948 -29.783 1.00 94.00 102 THR A CA 1
ATOM 825 C C . THR A 1 102 ? 20.975 -4.892 -28.255 1.00 94.00 102 THR A C 1
ATOM 827 O O . THR A 1 102 ? 20.481 -5.798 -27.591 1.00 94.00 102 THR A O 1
ATOM 830 N N . ASP A 1 103 ? 21.456 -3.781 -27.689 1.00 93.31 103 ASP A N 1
ATOM 831 C CA . ASP A 1 103 ? 21.512 -3.595 -26.235 1.00 93.31 103 ASP A CA 1
ATOM 832 C C . ASP A 1 103 ? 20.106 -3.531 -25.615 1.00 93.31 103 ASP A C 1
ATOM 834 O O . ASP A 1 103 ? 19.875 -4.062 -24.525 1.00 93.31 103 ASP A O 1
ATOM 838 N N . SER A 1 104 ? 19.153 -2.893 -26.307 1.00 94.50 104 SER A N 1
ATOM 839 C CA . SER A 1 104 ? 17.741 -2.881 -25.915 1.00 94.50 104 SER A CA 1
ATOM 840 C C . SER A 1 104 ? 17.144 -4.285 -25.927 1.00 94.50 104 SER A C 1
ATOM 842 O O . SER A 1 104 ? 16.439 -4.649 -24.991 1.00 94.50 104 SER A O 1
ATOM 844 N N . GLN A 1 105 ? 17.431 -5.095 -26.946 1.00 95.56 105 GLN A N 1
ATOM 845 C CA . GLN A 1 105 ? 16.948 -6.472 -27.021 1.00 95.56 105 GLN A CA 1
ATOM 846 C C . GLN A 1 105 ? 17.497 -7.324 -25.866 1.00 95.56 105 GLN A C 1
ATOM 848 O O . GLN A 1 105 ? 16.734 -8.046 -25.220 1.00 95.56 105 GLN A O 1
ATOM 853 N N . ASP A 1 106 ? 18.785 -7.191 -25.550 1.00 96.19 106 ASP A N 1
ATOM 854 C CA . ASP A 1 106 ? 19.404 -7.888 -24.419 1.00 96.19 106 ASP A CA 1
ATOM 855 C C . ASP A 1 106 ? 18.804 -7.450 -23.075 1.00 96.19 106 ASP A C 1
ATOM 857 O O . ASP A 1 106 ? 18.548 -8.276 -22.195 1.00 96.19 106 ASP A O 1
ATOM 861 N N . SER A 1 107 ? 18.557 -6.148 -22.902 1.00 94.62 107 SER A N 1
ATOM 862 C CA . SER A 1 107 ? 17.917 -5.598 -21.700 1.00 94.62 107 SER A CA 1
ATOM 863 C C . SER A 1 107 ? 16.460 -6.057 -21.569 1.00 94.62 107 SER A C 1
ATOM 865 O O . SER A 1 107 ? 16.035 -6.441 -20.481 1.00 94.62 107 SER A O 1
ATOM 867 N N . LEU A 1 108 ? 15.718 -6.138 -22.678 1.00 96.06 108 LEU A N 1
ATOM 868 C CA . LEU A 1 108 ? 14.368 -6.700 -22.705 1.00 96.06 108 LEU A CA 1
ATOM 869 C C . LEU A 1 108 ? 14.364 -8.175 -22.288 1.00 96.06 108 LEU A C 1
ATOM 871 O O . LEU A 1 108 ? 13.531 -8.576 -21.478 1.00 96.06 108 LEU A O 1
ATOM 875 N N . HIS A 1 109 ? 15.301 -8.983 -22.789 1.00 96.94 109 HIS A N 1
ATOM 876 C CA . HIS A 1 109 ? 15.395 -10.388 -22.394 1.00 96.94 109 HIS A CA 1
ATOM 877 C C . HIS A 1 109 ? 15.670 -10.540 -20.890 1.00 96.94 109 HIS A C 1
ATOM 879 O O . HIS A 1 109 ? 15.028 -11.348 -20.219 1.00 96.94 109 HIS A O 1
ATOM 885 N N . LYS A 1 110 ? 16.572 -9.719 -20.339 1.00 96.69 110 LYS A N 1
ATOM 886 C CA . LYS A 1 110 ? 16.851 -9.676 -18.894 1.00 96.69 110 LYS A CA 1
ATOM 887 C C . LYS A 1 110 ? 15.624 -9.267 -18.083 1.00 96.69 110 LYS A C 1
ATOM 889 O O . LYS A 1 110 ? 15.346 -9.891 -17.061 1.00 96.69 110 LYS A O 1
ATOM 894 N N . LEU A 1 111 ? 14.876 -8.265 -18.543 1.00 97.06 111 LEU A N 1
ATOM 895 C CA . LEU A 1 111 ? 13.635 -7.842 -17.898 1.00 97.06 111 LEU A CA 1
ATOM 896 C C . LEU A 1 111 ? 12.611 -8.983 -17.877 1.00 97.06 111 LEU A C 1
ATOM 898 O O . LEU A 1 111 ? 12.057 -9.277 -16.824 1.00 97.06 111 LEU A O 1
ATOM 902 N N . LEU A 1 112 ? 12.414 -9.679 -19.000 1.00 96.75 112 LEU A N 1
ATOM 903 C CA . LEU A 1 112 ? 11.504 -10.826 -19.075 1.00 96.75 112 LEU A CA 1
ATOM 904 C C . LEU A 1 112 ? 11.902 -11.944 -18.101 1.00 96.75 112 LEU A C 1
ATOM 906 O O . LEU A 1 112 ? 11.043 -12.479 -17.408 1.00 96.75 112 LEU A O 1
ATOM 910 N N . GLN A 1 113 ? 13.194 -12.266 -17.987 1.00 96.88 113 GLN A N 1
ATOM 911 C CA . GLN A 1 113 ? 13.667 -13.259 -17.014 1.00 96.88 113 GLN A CA 1
ATOM 912 C C . GLN A 1 113 ? 13.365 -12.849 -15.567 1.00 96.88 113 GLN A C 1
ATOM 914 O O . GLN A 1 113 ? 12.956 -13.685 -14.762 1.00 96.88 113 GLN A O 1
ATOM 919 N N . LYS A 1 114 ? 13.563 -11.570 -15.227 1.00 95.38 114 LYS A N 1
ATOM 920 C CA . LYS A 1 114 ? 13.253 -11.044 -13.890 1.00 95.38 114 LYS A CA 1
ATOM 921 C C . LYS A 1 114 ? 11.746 -11.066 -13.611 1.00 95.38 114 LYS A C 1
ATOM 923 O O . LYS A 1 114 ? 11.347 -11.485 -12.530 1.00 95.38 114 LYS A O 1
ATOM 928 N N . LEU A 1 115 ? 10.914 -10.725 -14.597 1.00 94.81 115 LEU A N 1
ATOM 929 C CA . LEU A 1 115 ? 9.454 -10.799 -14.481 1.00 94.81 115 LEU A CA 1
ATOM 930 C C . LEU A 1 115 ? 8.959 -12.233 -14.255 1.00 94.81 115 LEU A C 1
ATOM 932 O O . LEU A 1 115 ? 8.084 -12.441 -13.427 1.00 94.81 115 LEU A O 1
ATOM 936 N N . VAL A 1 116 ? 9.554 -13.233 -14.914 1.00 94.19 116 VAL A N 1
ATOM 937 C CA . VAL A 1 116 ? 9.229 -14.649 -14.652 1.00 94.19 116 VAL A CA 1
ATOM 938 C C . VAL A 1 116 ? 9.605 -15.055 -13.222 1.00 94.19 116 VAL A C 1
ATOM 940 O O . VAL A 1 116 ? 8.882 -15.813 -12.582 1.00 94.19 116 VAL A O 1
ATOM 943 N N . LYS A 1 117 ? 10.727 -14.561 -12.683 1.00 93.19 117 LYS A N 1
ATOM 944 C CA . LYS A 1 117 ? 11.083 -14.805 -11.274 1.00 93.19 117 LYS A CA 1
ATOM 945 C C . LYS A 1 117 ? 10.083 -14.161 -10.317 1.00 93.19 117 LYS A C 1
ATOM 947 O O . LYS A 1 117 ? 9.694 -14.808 -9.352 1.00 93.19 117 LYS A O 1
ATOM 952 N N . LEU A 1 118 ? 9.663 -12.929 -10.609 1.00 91.75 118 LEU A N 1
ATOM 953 C CA . LEU A 1 118 ? 8.649 -12.220 -9.833 1.00 91.75 118 LEU A CA 1
ATOM 954 C C . LEU A 1 118 ? 7.331 -12.999 -9.815 1.00 91.75 118 LEU A C 1
ATOM 956 O O . LEU A 1 118 ? 6.768 -13.207 -8.749 1.00 91.75 118 LEU A O 1
ATOM 960 N N . ASP A 1 119 ? 6.884 -13.470 -10.979 1.00 89.69 119 ASP A N 1
ATOM 961 C CA . ASP A 1 119 ? 5.658 -14.260 -11.123 1.00 89.69 119 ASP A CA 1
ATOM 962 C C . ASP A 1 119 ? 5.713 -15.549 -10.291 1.00 89.69 119 ASP A C 1
ATOM 964 O O . ASP A 1 119 ? 4.814 -15.825 -9.501 1.00 89.69 119 ASP A O 1
ATOM 968 N N . ASN A 1 120 ? 6.826 -16.285 -10.362 1.00 89.94 120 ASN A N 1
ATOM 969 C CA . ASN A 1 120 ? 7.021 -17.487 -9.549 1.00 89.94 120 ASN A CA 1
ATOM 970 C C . ASN A 1 120 ? 6.986 -17.196 -8.043 1.00 89.94 120 ASN A C 1
ATOM 972 O O . ASN A 1 120 ? 6.437 -17.990 -7.282 1.00 89.94 120 ASN A O 1
ATOM 976 N N . GLU A 1 121 ? 7.578 -16.088 -7.597 1.00 87.44 121 GLU A N 1
ATOM 977 C CA . GLU A 1 121 ? 7.588 -15.733 -6.177 1.00 87.44 121 GLU A CA 1
ATOM 978 C C . GLU A 1 121 ? 6.208 -15.271 -5.691 1.00 87.44 121 GLU A C 1
ATOM 980 O O . GLU A 1 121 ? 5.768 -15.661 -4.611 1.00 87.44 121 GLU A O 1
ATOM 985 N N . LEU A 1 122 ? 5.472 -14.534 -6.526 1.00 85.19 122 LEU A N 1
ATOM 986 C CA . LEU A 1 122 ? 4.079 -14.180 -6.261 1.00 85.19 122 LEU A CA 1
ATOM 987 C C . LEU A 1 122 ? 3.190 -15.427 -6.167 1.00 85.19 122 LEU A C 1
ATOM 989 O O . LEU A 1 122 ? 2.393 -15.530 -5.239 1.00 85.19 122 LEU A O 1
ATOM 993 N N . ILE A 1 123 ? 3.357 -16.404 -7.067 1.00 84.81 123 ILE A N 1
ATOM 994 C CA . ILE A 1 123 ? 2.622 -17.679 -7.020 1.00 84.81 123 ILE A CA 1
ATOM 995 C C . ILE A 1 123 ? 2.896 -18.419 -5.706 1.00 84.81 123 ILE A C 1
ATOM 997 O O . ILE A 1 123 ? 1.958 -18.903 -5.074 1.00 84.81 123 ILE A O 1
ATOM 1001 N N . LYS A 1 124 ? 4.157 -18.480 -5.255 1.00 84.06 124 LYS A N 1
ATOM 1002 C CA . LYS A 1 124 ? 4.492 -19.102 -3.963 1.00 84.06 124 LYS A CA 1
ATOM 1003 C C . LYS A 1 124 ? 3.783 -18.414 -2.802 1.00 84.06 124 LYS A C 1
ATOM 1005 O O . LYS A 1 124 ? 3.235 -19.105 -1.950 1.00 84.06 124 LYS A O 1
ATOM 1010 N N . GLN A 1 125 ? 3.761 -17.081 -2.777 1.00 79.25 125 GLN A N 1
ATOM 1011 C CA . GLN A 1 125 ? 3.076 -16.334 -1.719 1.00 79.25 125 GLN A CA 1
ATOM 1012 C C . GLN A 1 125 ? 1.567 -16.550 -1.733 1.00 79.25 125 GLN A C 1
ATOM 1014 O O . GLN A 1 125 ? 0.963 -16.707 -0.675 1.00 79.25 125 GLN A O 1
ATOM 1019 N N . VAL A 1 126 ? 0.957 -16.587 -2.919 1.00 74.50 126 VAL A N 1
ATOM 1020 C CA . VAL A 1 126 ? -0.477 -16.861 -3.064 1.00 74.50 126 VAL A CA 1
ATOM 1021 C C . VAL A 1 126 ? -0.813 -18.267 -2.569 1.00 74.50 126 VAL A C 1
ATOM 1023 O O . VAL A 1 126 ? -1.783 -18.423 -1.831 1.00 74.50 126 VAL A O 1
ATOM 1026 N N . ASN A 1 127 ? -0.003 -19.269 -2.919 1.00 76.19 127 ASN A N 1
ATOM 1027 C CA . ASN A 1 127 ? -0.213 -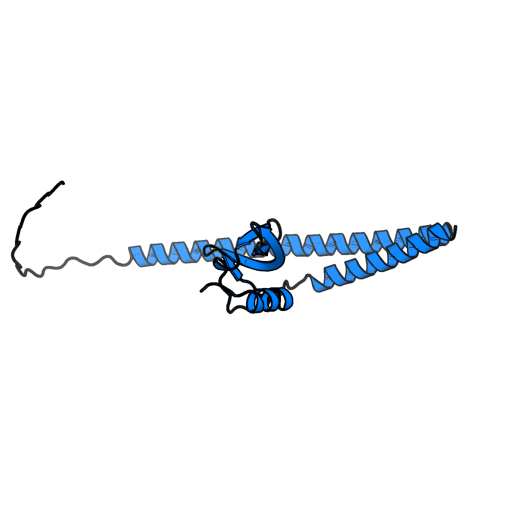20.646 -2.473 1.00 76.19 127 ASN A CA 1
ATOM 1028 C C . ASN A 1 127 ? -0.025 -20.787 -0.955 1.00 76.19 127 ASN A C 1
ATOM 1030 O O . ASN A 1 127 ? -0.901 -21.332 -0.290 1.00 76.19 127 ASN A O 1
ATOM 1034 N N . ALA A 1 128 ? 1.045 -20.217 -0.393 1.00 69.88 128 ALA A N 1
ATOM 1035 C CA . ALA A 1 128 ? 1.288 -20.233 1.050 1.00 69.88 128 ALA A CA 1
ATOM 1036 C C . ALA A 1 128 ? 0.159 -19.538 1.836 1.00 69.88 128 ALA A C 1
ATOM 1038 O O . ALA A 1 128 ? -0.285 -20.024 2.870 1.00 69.88 128 ALA A O 1
ATOM 1039 N N . ALA A 1 129 ? -0.374 -18.425 1.323 1.00 62.69 129 ALA A N 1
ATOM 1040 C CA . ALA A 1 129 ? -1.526 -17.754 1.926 1.00 62.69 129 ALA A CA 1
ATOM 1041 C C . ALA A 1 129 ? -2.841 -18.555 1.806 1.00 62.69 129 ALA A C 1
ATOM 1043 O O . ALA A 1 129 ? -3.780 -18.295 2.560 1.00 62.69 129 ALA A O 1
ATOM 1044 N N . GLY A 1 130 ? -2.934 -19.486 0.851 1.00 58.12 13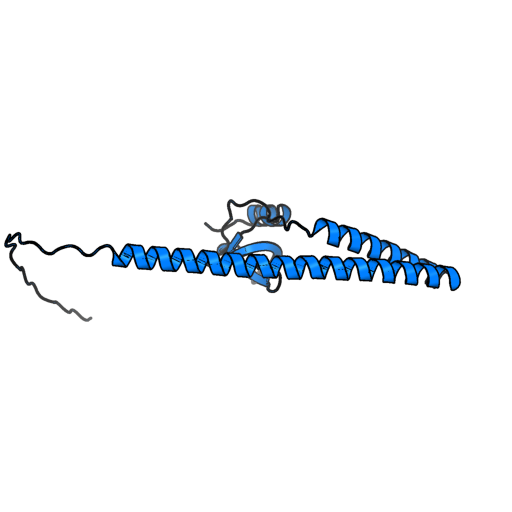0 GLY A N 1
ATOM 1045 C CA . GLY A 1 130 ? -4.042 -20.434 0.722 1.00 58.12 130 GLY A CA 1
ATOM 1046 C C . GLY A 1 130 ? -3.987 -21.531 1.784 1.00 58.12 130 GLY A C 1
ATOM 1047 O O . GLY A 1 130 ? -4.986 -21.764 2.456 1.00 58.12 130 GLY A O 1
ATOM 1048 N N . GLU A 1 131 ? -2.810 -22.118 1.998 1.00 56.62 131 GLU A N 1
ATOM 1049 C CA . GLU A 1 131 ? -2.584 -23.167 3.007 1.00 56.62 131 GLU A CA 1
ATOM 1050 C C . GLU A 1 131 ? -2.839 -22.648 4.434 1.00 56.62 131 GLU A C 1
ATOM 1052 O O . GLU A 1 131 ? -3.586 -23.260 5.192 1.00 56.62 131 GLU A O 1
ATOM 1057 N N . ILE A 1 132 ? -2.359 -21.442 4.765 1.00 54.69 132 ILE A N 1
ATOM 1058 C CA . ILE A 1 132 ? -2.593 -20.810 6.081 1.00 54.69 132 ILE A CA 1
ATOM 1059 C C . ILE A 1 132 ? -4.090 -20.523 6.321 1.00 54.69 132 ILE A C 1
ATOM 1061 O O . ILE A 1 132 ? -4.576 -20.562 7.454 1.00 54.69 132 ILE A O 1
ATOM 1065 N N . LYS A 1 133 ? -4.859 -20.230 5.262 1.00 51.12 133 LYS A N 1
ATOM 1066 C CA . LYS A 1 133 ? -6.316 -20.046 5.369 1.00 51.12 133 LYS A CA 1
ATOM 1067 C C . LYS A 1 133 ? -7.049 -21.362 5.610 1.00 51.12 133 LYS A C 1
ATOM 1069 O O . LYS A 1 133 ? -8.058 -21.344 6.302 1.00 51.12 133 LYS A O 1
ATOM 1074 N N . GLU A 1 134 ? -6.579 -22.472 5.052 1.00 46.97 134 GLU A N 1
ATOM 1075 C CA . GLU A 1 134 ? -7.171 -23.788 5.314 1.00 46.97 134 GLU A CA 1
ATOM 1076 C C . GLU A 1 134 ? -6.845 -24.277 6.730 1.00 46.97 134 GLU A C 1
ATOM 1078 O O . GLU A 1 134 ? -7.748 -24.752 7.414 1.00 46.97 134 GLU A O 1
ATOM 1083 N N . GLU A 1 135 ? -5.618 -24.063 7.216 1.00 47.22 135 GLU A N 1
ATOM 1084 C CA . GLU A 1 135 ? -5.228 -24.395 8.595 1.00 47.22 135 GLU A CA 1
ATOM 1085 C C . GLU A 1 135 ? -5.999 -23.564 9.630 1.00 47.22 135 GLU A C 1
ATOM 1087 O O . GLU A 1 135 ? -6.579 -24.122 10.554 1.00 47.22 135 GLU A O 1
ATOM 1092 N N . THR A 1 136 ? -6.125 -22.247 9.440 1.00 46.59 136 THR A N 1
ATOM 1093 C CA . THR A 1 136 ? -6.904 -21.398 10.367 1.00 46.59 136 THR A CA 1
ATOM 1094 C C . THR A 1 136 ? -8.409 -21.688 10.337 1.00 46.59 136 THR A C 1
ATOM 1096 O O . THR A 1 136 ? -9.093 -21.543 11.352 1.00 46.59 136 THR A O 1
ATOM 1099 N N . VAL A 1 137 ? -8.959 -22.120 9.196 1.00 51.06 137 VAL A N 1
ATOM 1100 C CA . VAL A 1 137 ? -10.352 -22.594 9.113 1.00 51.06 137 VAL A CA 1
ATOM 1101 C C . VAL A 1 137 ? -10.512 -23.952 9.800 1.00 51.06 137 VAL A C 1
ATOM 1103 O O . VAL A 1 137 ? -11.542 -24.169 10.430 1.00 51.06 137 VAL A O 1
ATOM 1106 N N . ALA A 1 138 ? -9.514 -24.835 9.729 1.00 42.81 138 ALA A N 1
ATOM 1107 C CA . ALA A 1 138 ? -9.518 -26.115 10.434 1.00 42.81 138 ALA A CA 1
ATOM 1108 C C . ALA A 1 138 ? -9.403 -25.933 11.958 1.00 42.81 138 ALA A C 1
ATOM 1110 O O . ALA A 1 138 ? -10.238 -26.462 12.687 1.00 42.81 138 ALA A O 1
ATOM 1111 N N . GLU A 1 139 ? -8.471 -25.102 12.434 1.00 46.09 139 GLU A N 1
ATOM 1112 C CA . GLU A 1 139 ? -8.298 -24.791 13.863 1.00 46.09 139 GLU A CA 1
ATOM 1113 C C . GLU A 1 139 ? -9.550 -24.121 14.455 1.00 46.09 139 GLU A C 1
ATOM 1115 O O . GLU A 1 139 ? -10.027 -24.505 15.520 1.00 46.09 139 GLU A O 1
ATOM 1120 N N . THR A 1 140 ? -10.168 -23.176 13.736 1.00 51.31 140 THR A N 1
ATOM 1121 C CA . THR A 1 140 ? -11.425 -22.546 14.192 1.00 51.31 140 THR A CA 1
ATOM 1122 C C . THR A 1 140 ? -12.646 -23.470 14.122 1.00 51.31 140 THR A C 1
ATOM 1124 O O . THR A 1 140 ? -13.678 -23.160 14.729 1.00 51.31 140 THR A O 1
ATOM 1127 N N . HIS A 1 141 ? -12.567 -24.581 13.384 1.00 46.38 141 HIS A N 1
ATOM 1128 C CA . HIS A 1 141 ? -13.600 -25.616 13.360 1.00 46.38 141 HIS A CA 1
ATOM 1129 C C . HIS A 1 141 ? -13.412 -26.615 14.513 1.00 46.38 141 HIS A C 1
ATOM 1131 O O . HIS A 1 141 ? -14.401 -26.949 15.164 1.00 46.38 141 HIS A O 1
ATOM 1137 N N . GLU A 1 142 ? -12.170 -27.011 14.824 1.00 51.19 142 GLU A N 1
ATOM 1138 C CA . GLU A 1 142 ? -11.841 -27.829 16.005 1.00 51.19 142 GLU A CA 1
ATOM 1139 C C . GLU A 1 142 ? -12.178 -27.097 17.315 1.00 51.19 142 GLU A C 1
ATOM 1141 O O . GLU A 1 142 ? -12.870 -27.653 18.162 1.00 51.19 142 GLU A O 1
ATOM 1146 N N . GLU A 1 143 ? -11.825 -25.813 17.462 1.00 50.47 143 GLU A N 1
ATOM 1147 C CA . GLU A 1 143 ? -12.151 -25.040 18.677 1.00 50.47 143 GLU A CA 1
ATOM 1148 C C . GLU A 1 143 ? -13.668 -24.889 18.914 1.00 50.47 143 GLU A C 1
ATOM 1150 O O . GLU A 1 143 ? -14.127 -24.785 20.058 1.00 50.47 143 GLU A O 1
ATOM 1155 N N . LYS A 1 144 ? -14.471 -24.878 17.840 1.00 54.25 144 LYS A N 1
ATOM 1156 C CA . LYS A 1 144 ? -15.939 -24.859 17.935 1.00 54.25 144 LYS A CA 1
ATOM 1157 C C . LYS A 1 144 ? -16.508 -26.219 18.322 1.00 54.25 144 LYS A C 1
ATOM 1159 O O . LYS A 1 144 ? -17.399 -26.253 19.168 1.00 54.25 144 LYS A O 1
ATOM 1164 N N . GLU A 1 145 ? -15.996 -27.308 17.750 1.00 54.00 145 GLU A N 1
ATOM 1165 C CA . GLU A 1 145 ? -16.397 -28.666 18.138 1.00 54.00 145 GLU A CA 1
ATOM 1166 C C . GL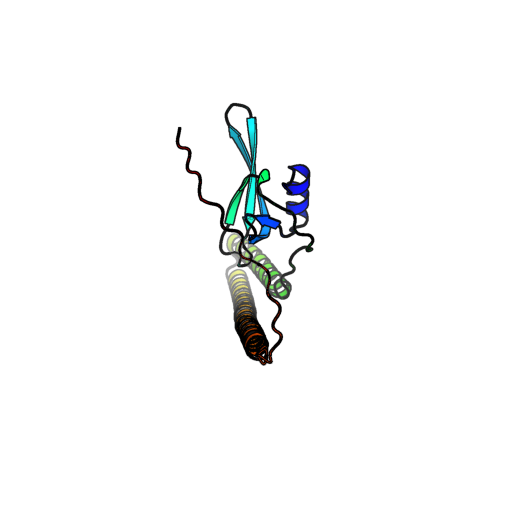U A 1 145 ? -16.021 -28.966 19.596 1.00 54.00 145 GLU A C 1
ATOM 1168 O O . GLU A 1 145 ? -16.827 -29.533 20.335 1.00 54.00 145 GLU A O 1
ATOM 1173 N N . ASP A 1 146 ? -14.858 -28.512 20.062 1.00 54.16 146 ASP A N 1
ATOM 1174 C CA . ASP A 1 146 ? -14.425 -28.697 21.449 1.00 54.16 146 ASP A CA 1
ATOM 1175 C C . ASP A 1 146 ? -15.277 -27.896 22.448 1.00 54.16 146 ASP A C 1
ATOM 1177 O O . ASP A 1 146 ? -15.634 -28.413 23.513 1.00 54.16 146 ASP A O 1
ATOM 1181 N N . MET A 1 147 ? -15.690 -26.666 22.110 1.00 55.47 147 MET A N 1
ATOM 1182 C CA . MET A 1 147 ? -16.641 -25.907 22.937 1.00 55.47 147 MET A CA 1
ATOM 1183 C C . MET A 1 147 ? -18.048 -26.521 22.948 1.00 55.47 147 MET A C 1
ATOM 1185 O O . MET A 1 147 ? -18.698 -26.538 23.999 1.00 55.47 147 MET A O 1
ATOM 1189 N N . GLU A 1 148 ? -18.528 -27.050 21.819 1.00 54.81 148 GLU A N 1
ATOM 1190 C CA . GLU A 1 148 ? -19.824 -27.739 21.752 1.00 54.81 148 GLU A CA 1
ATOM 1191 C C . GLU A 1 148 ? -19.808 -29.056 22.551 1.00 54.81 148 GLU A C 1
ATOM 1193 O O . GLU A 1 148 ? -20.756 -29.342 23.296 1.00 54.81 148 GLU A O 1
ATOM 1198 N N . ASN A 1 149 ? -18.703 -29.806 22.513 1.00 56.50 149 ASN A N 1
ATOM 1199 C CA . ASN A 1 149 ? -18.518 -31.034 23.290 1.00 56.50 149 ASN A CA 1
ATOM 1200 C C . ASN A 1 149 ? -18.396 -30.774 24.801 1.00 56.50 149 ASN A C 1
ATOM 1202 O O . ASN A 1 149 ? -18.967 -31.519 25.600 1.00 56.50 149 ASN A O 1
ATOM 1206 N N . LEU A 1 150 ? -17.732 -29.689 25.213 1.00 53.53 150 LEU A N 1
ATOM 1207 C CA . LEU A 1 150 ? -17.680 -29.267 26.619 1.00 53.53 150 LEU A CA 1
ATOM 1208 C C . LEU A 1 150 ? -19.052 -28.829 27.150 1.00 53.53 150 LEU A C 1
ATOM 1210 O O . LEU A 1 150 ? -19.391 -29.130 28.295 1.00 53.53 150 LEU A O 1
ATOM 1214 N N . SER A 1 151 ? -19.867 -28.170 26.321 1.00 53.47 151 SER A N 1
ATOM 1215 C CA . SER A 1 151 ? -21.238 -27.791 26.695 1.00 53.47 151 SER A CA 1
ATOM 1216 C C . SER A 1 151 ? -22.179 -28.998 26.830 1.00 53.47 151 SER A C 1
ATOM 1218 O O . SER A 1 151 ? -23.099 -28.974 27.646 1.00 53.47 151 SER A O 1
ATOM 1220 N N . SER A 1 152 ? -21.902 -30.083 26.097 1.00 54.44 152 SER A N 1
ATOM 1221 C CA . SER A 1 152 ? -22.676 -31.333 26.128 1.00 54.44 152 SER A CA 1
ATOM 1222 C C . SER A 1 152 ? -22.295 -32.272 27.284 1.00 54.44 152 SER A C 1
ATOM 1224 O O . SER A 1 152 ? -23.067 -33.165 27.626 1.00 54.44 152 SER A O 1
ATOM 1226 N N . LEU A 1 153 ? -21.135 -32.066 27.920 1.00 49.56 153 LEU A N 1
ATOM 1227 C CA . LEU A 1 153 ? -20.667 -32.827 29.091 1.00 49.56 153 LEU A CA 1
ATOM 1228 C C . LEU A 1 153 ? -21.151 -32.252 30.436 1.00 49.56 153 LEU A C 1
ATOM 1230 O O . LEU A 1 153 ? -20.929 -32.859 31.482 1.00 49.56 153 LEU A O 1
ATOM 1234 N N . GLY A 1 154 ? -21.859 -31.120 30.418 1.00 42.91 154 GLY A N 1
ATOM 1235 C CA . GLY A 1 154 ? -22.537 -30.527 31.573 1.00 42.91 154 GLY A CA 1
ATOM 1236 C C . GLY A 1 154 ? -23.941 -31.091 31.809 1.00 42.91 154 GLY A C 1
ATOM 1237 O O . GLY A 1 154 ? -24.879 -30.324 32.013 1.00 42.91 154 GLY A O 1
ATOM 1238 N N . GLY A 1 155 ? -24.106 -32.415 31.751 1.00 41.69 155 GLY A N 1
ATOM 1239 C CA . GLY A 1 155 ? -25.308 -33.084 32.245 1.00 41.69 155 GLY A CA 1
ATOM 1240 C C . GLY A 1 155 ? -25.304 -33.050 33.770 1.00 41.69 155 GLY A C 1
ATOM 1241 O O . GLY A 1 155 ? -24.665 -33.883 34.404 1.00 41.69 155 GLY A O 1
ATOM 1242 N N . LEU A 1 156 ? -25.958 -32.047 34.358 1.00 37.41 156 LEU A N 1
ATOM 1243 C CA . LEU A 1 156 ? -26.257 -32.034 35.786 1.00 37.41 156 LEU A CA 1
ATOM 1244 C C . LEU A 1 156 ? -27.261 -33.154 36.069 1.00 37.41 156 LEU A C 1
ATOM 1246 O O . LEU A 1 156 ? -28.417 -33.063 35.656 1.00 37.41 156 LEU A O 1
ATOM 1250 N N . ASP A 1 157 ? -26.798 -34.191 36.763 1.00 37.34 157 ASP A N 1
ATOM 1251 C CA . ASP A 1 157 ? -27.659 -35.143 37.455 1.00 37.34 157 ASP A CA 1
ATOM 1252 C C . ASP A 1 157 ? -28.599 -34.363 38.390 1.00 37.34 157 ASP A C 1
ATOM 1254 O O . ASP A 1 157 ? -28.169 -33.682 39.326 1.00 37.34 157 ASP A O 1
ATOM 1258 N N . GLU A 1 158 ? -29.896 -34.441 38.100 1.00 40.69 158 GLU A N 1
ATOM 1259 C CA . GLU A 1 158 ? -30.966 -34.052 39.010 1.00 40.69 158 GLU A CA 1
ATOM 1260 C C . GLU A 1 158 ? -31.044 -35.090 40.139 1.00 40.69 158 GLU A C 1
ATOM 1262 O O . GLU A 1 158 ? -31.611 -36.163 39.957 1.00 40.69 158 GLU A O 1
ATOM 1267 N N . GLU A 1 159 ? -30.518 -34.770 41.320 1.00 39.44 159 GLU A N 1
ATOM 1268 C CA . GLU A 1 159 ? -30.885 -35.450 42.568 1.00 39.44 159 GLU A CA 1
ATOM 1269 C C . GLU A 1 159 ? -31.322 -34.405 43.608 1.00 39.44 159 GLU A C 1
ATOM 1271 O O . GLU A 1 159 ? -30.568 -33.541 44.053 1.00 39.44 159 GLU A O 1
ATOM 1276 N N . GLU A 1 160 ? -32.619 -34.494 43.889 1.00 36.16 160 GLU A N 1
ATOM 1277 C CA . GLU A 1 160 ? -33.436 -33.985 44.987 1.00 36.16 160 GLU A CA 1
ATOM 1278 C C . GLU A 1 160 ? -32.812 -33.064 46.054 1.00 36.16 160 GLU A C 1
ATOM 1280 O O . GLU A 1 160 ? -32.004 -33.452 46.895 1.00 36.16 160 GLU A O 1
ATOM 1285 N N . GLY A 1 161 ? -33.393 -31.867 46.164 1.00 34.03 161 GLY A N 1
ATOM 1286 C CA . GLY A 1 161 ? -33.287 -31.011 47.343 1.00 34.03 161 GLY A CA 1
ATOM 1287 C C . GLY A 1 161 ? -34.411 -29.981 47.367 1.00 34.03 161 GLY A C 1
ATOM 1288 O O . GLY A 1 161 ? -34.265 -28.883 46.841 1.00 34.03 161 GLY A O 1
ATOM 1289 N N . LYS A 1 162 ? -35.561 -30.352 47.941 1.00 42.56 162 LYS A N 1
ATOM 1290 C CA . LYS A 1 162 ? -36.676 -29.438 48.232 1.00 42.56 162 LYS A CA 1
ATOM 1291 C C . LYS A 1 162 ? -36.197 -28.288 49.114 1.00 42.56 162 LYS A C 1
ATOM 1293 O O . LYS A 1 162 ? -35.759 -28.555 50.225 1.00 42.56 162 LYS A O 1
ATOM 1298 N N . GLU A 1 163 ? -36.439 -27.050 48.698 1.00 36.03 163 GLU A N 1
ATOM 1299 C CA . GLU A 1 163 ? -36.704 -25.951 49.629 1.00 36.03 163 GLU A CA 1
ATOM 1300 C C . GLU A 1 163 ? -37.611 -24.901 48.964 1.00 36.03 163 GLU A C 1
ATOM 1302 O O . GLU A 1 163 ? -37.279 -24.292 47.947 1.00 36.03 163 GLU A O 1
ATOM 1307 N N . ASP A 1 164 ? -38.815 -24.770 49.528 1.00 40.09 164 ASP A N 1
ATOM 1308 C CA . ASP A 1 164 ? -39.866 -23.825 49.156 1.00 40.09 164 ASP A CA 1
ATOM 1309 C C . ASP A 1 164 ? -39.407 -22.375 49.360 1.00 40.09 164 ASP A C 1
ATOM 1311 O O . ASP A 1 164 ? -39.056 -21.983 50.475 1.00 40.09 164 ASP A O 1
ATOM 1315 N N . ILE A 1 165 ? -39.521 -21.537 48.324 1.00 41.53 165 ILE A N 1
ATOM 1316 C CA . ILE A 1 165 ? -39.488 -20.075 48.478 1.00 41.53 165 ILE A CA 1
ATOM 1317 C C . ILE A 1 165 ? -40.697 -19.466 47.738 1.00 41.53 165 ILE A C 1
ATOM 1319 O O . ILE A 1 165 ? -40.935 -19.813 46.578 1.00 41.53 165 ILE A O 1
ATOM 1323 N N . PRO A 1 166 ? -41.504 -18.588 48.374 1.00 36.66 166 PRO A N 1
ATOM 1324 C CA . PRO A 1 166 ? -42.858 -18.275 47.916 1.00 36.66 166 PRO A CA 1
ATOM 1325 C C . PRO A 1 166 ? -42.896 -17.310 46.726 1.00 36.66 166 PRO A C 1
ATOM 1327 O O . PRO A 1 166 ? -42.175 -16.313 46.681 1.00 36.66 166 PRO A O 1
ATOM 1330 N N . GLN A 1 167 ? -43.830 -17.560 45.805 1.00 34.16 167 GLN A N 1
ATOM 1331 C CA . GLN A 1 167 ? -44.185 -16.655 44.713 1.00 34.16 167 GLN A CA 1
ATOM 1332 C C . GLN A 1 167 ? -44.847 -15.374 45.241 1.00 34.16 167 GLN A C 1
ATOM 1334 O O . GLN A 1 167 ? -45.942 -15.427 45.801 1.00 34.16 167 GLN A O 1
ATOM 1339 N N . VAL A 1 168 ? -44.246 -14.214 44.964 1.00 39.16 168 VAL A N 1
ATOM 1340 C CA . VAL A 1 168 ? -44.939 -12.919 45.023 1.00 39.16 168 VAL A CA 1
ATOM 1341 C C . VAL A 1 168 ? -45.230 -12.468 43.592 1.00 39.16 168 VAL A C 1
ATOM 1343 O O . VAL A 1 168 ? -44.332 -12.125 42.827 1.00 39.16 168 VAL A O 1
ATOM 1346 N N . ARG A 1 169 ? -46.514 -12.523 43.225 1.00 35.69 169 ARG A N 1
ATOM 1347 C CA . ARG A 1 169 ? -47.100 -11.867 42.050 1.00 35.69 169 ARG A CA 1
ATOM 1348 C C . ARG A 1 169 ? -47.443 -10.424 42.416 1.00 35.69 169 ARG A C 1
ATOM 1350 O O . ARG A 1 169 ? -48.300 -10.256 43.269 1.00 35.69 169 ARG A O 1
ATOM 1357 N N . GLU A 1 170 ? -46.914 -9.445 41.690 1.00 39.75 170 GLU A N 1
ATOM 1358 C CA . GLU A 1 170 ? -47.561 -8.138 41.451 1.00 39.75 170 GLU A CA 1
ATOM 1359 C C . GLU A 1 170 ? -47.166 -7.696 40.029 1.00 39.75 170 GLU A C 1
ATOM 1361 O O . GLU A 1 170 ? -45.993 -7.555 39.702 1.00 39.75 170 GLU A O 1
ATOM 1366 N N . GLU A 1 171 ? -48.030 -7.942 39.046 1.00 38.56 171 GLU A N 1
ATOM 1367 C CA . GLU A 1 171 ? -49.006 -7.007 38.458 1.00 38.56 171 GLU A CA 1
ATOM 1368 C C . GLU A 1 171 ? -48.400 -5.883 37.599 1.00 38.56 171 GLU A C 1
ATOM 1370 O O . GLU A 1 171 ? -47.733 -4.957 38.047 1.00 38.56 171 GLU A O 1
ATOM 1375 N N . LYS A 1 172 ? -48.697 -5.986 36.298 1.00 41.38 172 LYS A N 1
ATOM 1376 C CA . LYS A 1 172 ? -48.396 -5.012 35.249 1.00 41.38 172 LYS A CA 1
ATOM 1377 C C . LYS A 1 172 ? -49.263 -3.765 35.444 1.00 41.38 172 LYS A C 1
ATOM 1379 O O . LYS A 1 172 ? -50.473 -3.847 35.248 1.00 41.38 172 LYS A O 1
ATOM 1384 N N . GLN A 1 173 ? -48.658 -2.603 35.681 1.00 38.53 173 GLN A N 1
ATOM 1385 C CA . GLN A 1 173 ? -49.314 -1.316 35.433 1.00 38.53 173 GLN A CA 1
ATOM 1386 C C . GLN A 1 173 ? -48.817 -0.709 34.119 1.00 38.53 173 GLN A C 1
ATOM 1388 O O . GLN A 1 173 ? -47.657 -0.338 33.968 1.00 38.53 173 GLN A O 1
ATOM 1393 N N . TRP A 1 174 ? -49.737 -0.620 33.160 1.00 34.94 174 TRP A N 1
ATOM 1394 C CA . TRP A 1 174 ? -49.626 0.222 31.976 1.00 34.94 174 TRP A CA 1
ATOM 1395 C C . TRP A 1 174 ? -50.032 1.646 32.353 1.00 34.94 174 TRP A C 1
ATOM 1397 O O . TRP A 1 174 ? -51.122 1.838 32.888 1.00 34.94 174 TRP A O 1
ATOM 1407 N N . ILE A 1 175 ? -49.224 2.647 32.002 1.00 46.12 175 ILE A N 1
ATOM 1408 C CA . ILE A 1 175 ? -49.710 4.022 31.851 1.00 46.12 175 ILE A CA 1
ATOM 1409 C C . ILE A 1 175 ? -49.196 4.557 30.518 1.00 46.12 175 ILE A C 1
ATOM 1411 O O . ILE A 1 175 ? -48.006 4.793 30.337 1.00 46.12 175 ILE A O 1
ATOM 1415 N N . ALA A 1 176 ? -50.133 4.730 29.590 1.00 41.81 176 ALA A N 1
ATOM 1416 C CA . ALA A 1 176 ? -49.986 5.567 28.415 1.00 41.81 176 ALA A CA 1
ATOM 1417 C C . ALA A 1 176 ? -50.342 7.012 28.787 1.00 41.81 176 ALA A C 1
ATOM 1419 O O . ALA A 1 176 ? -51.407 7.235 29.368 1.00 41.81 176 ALA A O 1
ATOM 1420 N N . ARG A 1 177 ? -49.493 7.970 28.412 1.00 37.38 177 ARG A N 1
ATOM 1421 C CA . ARG A 1 177 ? -49.872 9.325 27.988 1.00 37.38 177 ARG A CA 1
ATOM 1422 C C . ARG A 1 177 ? -48.841 9.848 27.004 1.00 37.38 177 ARG A C 1
ATOM 1424 O O . ARG A 1 177 ? -47.640 9.656 27.283 1.00 37.38 177 ARG A O 1
#